Protein AF-A0A1I7V233-F1 (afdb_monomer)

Structure (mmCIF, N/CA/C/O backbone):
data_AF-A0A1I7V233-F1
#
_entry.id   AF-A0A1I7V233-F1
#
loop_
_atom_site.group_PDB
_atom_site.id
_atom_site.type_symbol
_atom_site.label_atom_id
_atom_site.label_alt_id
_atom_site.label_comp_id
_atom_site.label_asym_id
_atom_site.label_entity_id
_atom_site.label_seq_id
_atom_site.pdbx_PDB_ins_code
_atom_site.Cartn_x
_atom_site.Cartn_y
_atom_site.Cartn_z
_atom_site.occupancy
_atom_site.B_iso_or_equiv
_atom_site.auth_seq_id
_atom_site.auth_comp_id
_atom_site.auth_asym_id
_atom_site.auth_atom_id
_atom_site.pdbx_PDB_model_num
ATOM 1 N N . MET A 1 1 ? -6.205 -4.611 5.495 1.00 85.88 1 MET A N 1
ATOM 2 C CA . MET A 1 1 ? -4.736 -4.399 5.473 1.00 85.88 1 MET A CA 1
ATOM 3 C C . MET A 1 1 ? -4.086 -4.693 4.131 1.00 85.88 1 MET A C 1
ATOM 5 O O . MET A 1 1 ? -3.274 -3.880 3.717 1.00 85.88 1 MET A O 1
ATOM 9 N N . LEU A 1 2 ? -4.432 -5.780 3.427 1.00 89.56 2 LEU A N 1
ATOM 10 C CA . LEU A 1 2 ? -3.904 -6.020 2.072 1.00 89.56 2 LEU A CA 1
ATOM 11 C C . 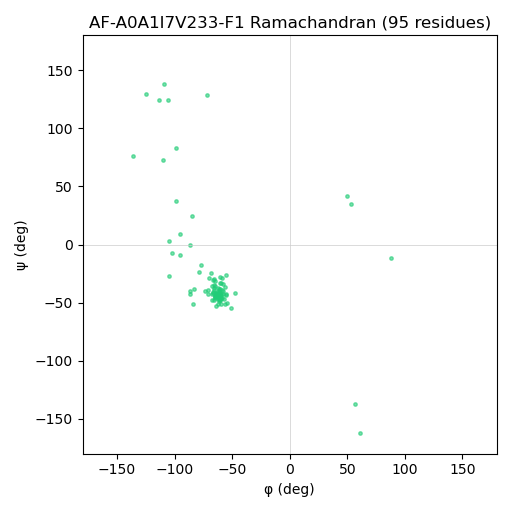LEU A 1 2 ? -4.306 -4.918 1.079 1.00 89.56 2 LEU A C 1
ATOM 13 O O . LEU A 1 2 ? -3.456 -4.415 0.360 1.00 89.56 2 LEU A O 1
ATOM 17 N N . ALA A 1 3 ? -5.559 -4.455 1.123 1.00 93.25 3 ALA A N 1
ATOM 18 C CA . ALA A 1 3 ? -6.006 -3.318 0.312 1.00 93.25 3 ALA A CA 1
ATOM 19 C C . ALA A 1 3 ? -5.141 -2.059 0.532 1.00 93.25 3 ALA A C 1
ATOM 21 O O . ALA A 1 3 ? -4.699 -1.436 -0.425 1.00 93.25 3 ALA A O 1
ATOM 22 N N . GLN A 1 4 ? -4.808 -1.748 1.791 1.00 94.25 4 GLN A N 1
ATOM 23 C CA . GLN A 1 4 ? -3.940 -0.622 2.148 1.00 94.25 4 GLN A CA 1
ATOM 24 C C . GLN A 1 4 ? -2.532 -0.764 1.541 1.00 94.25 4 GLN A C 1
ATOM 26 O O . GLN A 1 4 ? -2.003 0.213 1.022 1.00 94.25 4 GLN A O 1
ATOM 31 N N . LEU A 1 5 ? -1.959 -1.976 1.528 1.00 93.69 5 LEU A N 1
ATOM 32 C CA . LEU A 1 5 ? -0.695 -2.269 0.842 1.00 93.69 5 LEU A CA 1
ATOM 33 C C . LEU A 1 5 ? -0.798 -2.015 -0.671 1.00 93.69 5 LEU A C 1
ATOM 35 O O . LEU A 1 5 ? 0.069 -1.351 -1.237 1.00 93.69 5 LEU A O 1
ATOM 39 N N . CYS A 1 6 ? -1.860 -2.506 -1.317 1.00 93.06 6 CYS A N 1
ATOM 40 C CA . CYS A 1 6 ? -2.087 -2.332 -2.753 1.00 93.06 6 CYS A CA 1
ATOM 41 C C . CYS A 1 6 ? -2.248 -0.854 -3.138 1.00 93.06 6 CYS A C 1
ATOM 43 O O . CYS A 1 6 ? -1.597 -0.393 -4.073 1.00 93.06 6 CYS A O 1
ATOM 45 N N . PHE A 1 7 ? -3.064 -0.098 -2.398 1.00 95.25 7 PHE A N 1
ATOM 46 C CA . PHE A 1 7 ? -3.274 1.330 -2.649 1.00 95.25 7 PHE A CA 1
ATOM 47 C C . PHE A 1 7 ? -1.996 2.131 -2.432 1.00 95.25 7 PHE A C 1
ATOM 49 O O . PHE A 1 7 ? -1.643 2.973 -3.253 1.00 95.25 7 PHE A O 1
ATOM 56 N N . GLN A 1 8 ? -1.248 1.821 -1.373 1.00 93.94 8 GLN A N 1
ATOM 57 C CA . GLN A 1 8 ? 0.011 2.496 -1.088 1.00 93.94 8 GLN A CA 1
ATOM 58 C C . GLN A 1 8 ? 1.081 2.167 -2.138 1.00 93.94 8 GLN A C 1
ATOM 60 O O . GLN A 1 8 ? 1.861 3.037 -2.520 1.00 93.94 8 GLN A O 1
ATOM 65 N N . TYR A 1 9 ? 1.108 0.937 -2.650 1.00 92.12 9 TYR A N 1
ATOM 66 C CA . TYR A 1 9 ? 1.949 0.570 -3.785 1.00 92.12 9 TYR A CA 1
ATOM 67 C C . TYR A 1 9 ? 1.570 1.357 -5.051 1.00 92.12 9 TYR A C 1
ATOM 69 O O . TYR A 1 9 ? 2.435 2.004 -5.644 1.00 92.12 9 TYR A O 1
ATOM 77 N N . ALA A 1 10 ? 0.286 1.371 -5.423 1.00 92.38 10 ALA A N 1
ATOM 78 C CA . ALA A 1 10 ? -0.211 2.077 -6.604 1.00 92.38 10 ALA A CA 1
ATOM 79 C C . ALA A 1 10 ? 0.049 3.593 -6.532 1.00 92.38 10 A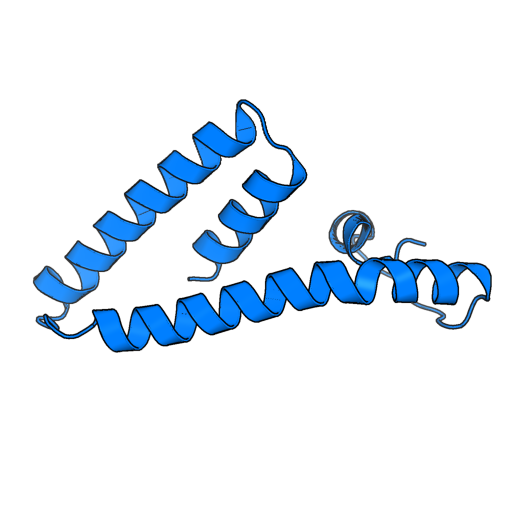LA A C 1
ATOM 81 O O . ALA A 1 10 ? 0.563 4.172 -7.490 1.00 92.38 10 ALA A O 1
ATOM 82 N N . ALA A 1 11 ? -0.218 4.221 -5.383 1.00 94.19 11 ALA A N 1
ATOM 83 C CA . ALA A 1 11 ? 0.050 5.639 -5.145 1.00 94.19 11 ALA A CA 1
ATOM 84 C C . ALA A 1 11 ? 1.524 5.983 -5.397 1.00 94.19 11 ALA A C 1
ATOM 86 O O . ALA A 1 11 ? 1.843 6.862 -6.198 1.00 94.19 11 ALA A O 1
ATOM 87 N N . ASN A 1 12 ? 2.429 5.210 -4.788 1.00 90.94 12 ASN A N 1
ATOM 88 C CA . ASN A 1 12 ? 3.871 5.387 -4.942 1.00 90.94 12 ASN A CA 1
ATOM 89 C C . ASN A 1 12 ? 4.366 5.131 -6.372 1.00 90.94 12 ASN A C 1
ATOM 91 O O . ASN A 1 12 ? 5.380 5.695 -6.779 1.00 90.94 12 ASN A O 1
ATOM 95 N N . ARG A 1 13 ? 3.709 4.233 -7.114 1.00 88.44 13 ARG A N 1
ATOM 96 C CA . ARG A 1 13 ? 4.146 3.810 -8.448 1.00 88.44 13 ARG A CA 1
ATOM 97 C C . ARG A 1 13 ? 3.709 4.763 -9.556 1.00 88.44 13 ARG A C 1
ATOM 99 O O . ARG A 1 13 ? 4.455 4.942 -10.522 1.00 88.44 13 ARG A O 1
ATOM 106 N N . PHE A 1 14 ? 2.499 5.302 -9.458 1.00 90.75 14 PHE A N 1
ATOM 107 C CA . PHE A 1 14 ? 1.892 6.090 -10.530 1.00 90.75 14 PHE A CA 1
ATOM 108 C C . PHE A 1 14 ? 1.883 7.594 -10.244 1.00 90.75 14 PHE A C 1
ATOM 110 O O . PHE A 1 14 ? 1.935 8.378 -11.188 1.00 90.75 14 PHE A O 1
ATOM 117 N N . GLY A 1 15 ? 1.879 8.011 -8.972 1.00 92.31 15 GLY A N 1
ATOM 118 C CA . GLY A 1 15 ? 1.840 9.427 -8.606 1.00 92.31 15 GLY A CA 1
ATOM 119 C C . GLY A 1 15 ? 0.585 10.154 -9.116 1.00 92.31 15 GLY A C 1
ATOM 120 O O . GLY A 1 15 ? -0.422 9.533 -9.463 1.00 92.31 15 GLY A O 1
ATOM 121 N N . GLY A 1 16 ? 0.635 11.489 -9.145 1.00 95.69 16 GLY A N 1
ATOM 122 C CA . GLY A 1 16 ? -0.392 12.330 -9.774 1.00 95.69 16 GLY A CA 1
ATOM 123 C C . GLY A 1 16 ? -1.812 12.117 -9.231 1.00 95.69 16 GLY A C 1
ATOM 124 O O . GLY A 1 16 ? -2.023 12.011 -8.023 1.00 95.69 16 GLY A O 1
ATOM 125 N N . GLU A 1 17 ? -2.797 12.067 -10.132 1.00 96.81 17 GLU A N 1
ATOM 126 C CA . GLU A 1 17 ? -4.212 11.853 -9.782 1.00 96.81 17 GLU A CA 1
ATOM 127 C C . GLU A 1 17 ? -4.488 10.462 -9.199 1.00 96.81 17 GLU A C 1
ATOM 129 O O . GLU A 1 17 ? -5.358 10.309 -8.338 1.00 96.81 17 GLU A O 1
ATOM 134 N N . ILE A 1 18 ? -3.708 9.456 -9.609 1.00 95.56 18 ILE A N 1
ATOM 135 C CA . ILE A 1 18 ? -3.819 8.104 -9.057 1.00 95.56 18 ILE A CA 1
ATOM 136 C C . ILE A 1 18 ? -3.425 8.122 -7.579 1.00 95.56 18 ILE A C 1
ATOM 138 O O . ILE A 1 18 ? -4.160 7.568 -6.769 1.00 95.56 18 ILE A O 1
ATOM 142 N N . SER A 1 19 ? -2.340 8.810 -7.199 1.00 96.69 19 SER A N 1
ATOM 143 C CA . SER A 1 19 ? -1.959 8.950 -5.780 1.00 96.69 19 SER A CA 1
ATOM 144 C C . SER A 1 19 ? -3.081 9.564 -4.952 1.00 96.69 19 SER A C 1
ATOM 146 O O . SER A 1 19 ? -3.459 8.992 -3.937 1.00 96.69 19 SER A O 1
ATOM 148 N N . LYS A 1 20 ? -3.687 10.657 -5.434 1.00 97.44 20 LYS A N 1
ATOM 149 C CA . LYS A 1 20 ? -4.807 11.320 -4.744 1.00 97.44 20 LYS A CA 1
ATOM 150 C C . LYS A 1 20 ? -6.002 10.386 -4.550 1.00 97.44 20 LYS A C 1
ATOM 152 O O . LYS A 1 20 ? -6.586 10.333 -3.474 1.00 97.44 20 LYS A O 1
ATOM 157 N N . THR A 1 21 ? -6.347 9.623 -5.585 1.00 97.94 21 THR A N 1
ATOM 158 C CA . THR A 1 21 ? -7.455 8.659 -5.524 1.00 97.94 21 THR A CA 1
ATOM 159 C C . THR A 1 21 ? -7.156 7.538 -4.525 1.00 97.94 21 THR A C 1
ATOM 161 O O . THR A 1 21 ? -8.002 7.180 -3.710 1.00 97.94 21 THR A O 1
ATOM 164 N N . MET A 1 22 ? -5.930 7.008 -4.548 1.00 97.88 22 MET A N 1
ATOM 165 C CA . MET A 1 22 ? -5.488 5.964 -3.622 1.00 97.88 22 MET A CA 1
ATOM 166 C C . MET A 1 22 ? -5.425 6.458 -2.171 1.00 97.88 22 MET A C 1
ATOM 168 O O . MET A 1 22 ? -5.784 5.710 -1.267 1.00 97.88 22 MET A O 1
ATOM 172 N N . GLU A 1 23 ? -5.005 7.703 -1.937 1.00 96.19 23 GLU A N 1
ATOM 173 C CA . GLU A 1 23 ? -5.029 8.348 -0.618 1.00 96.19 23 GLU A CA 1
ATOM 174 C C . GLU A 1 23 ? -6.459 8.447 -0.073 1.00 96.19 23 GLU A C 1
ATOM 176 O O . GLU A 1 23 ? -6.692 8.058 1.071 1.00 96.19 23 GLU A O 1
ATOM 181 N N . GLY A 1 24 ? -7.428 8.834 -0.912 1.00 97.81 24 GLY A N 1
ATOM 182 C CA . GLY A 1 24 ? -8.848 8.817 -0.545 1.00 97.81 24 GLY A CA 1
ATOM 183 C C . GLY A 1 24 ? -9.351 7.417 -0.172 1.00 97.81 24 GLY A C 1
ATOM 184 O O . GLY A 1 24 ? -10.033 7.246 0.837 1.00 97.81 24 GLY A O 1
ATOM 185 N N . PHE A 1 25 ? -8.961 6.378 -0.918 1.00 97.81 25 PHE A N 1
ATOM 186 C CA . PHE A 1 25 ? -9.304 4.998 -0.548 1.00 97.81 25 PHE A CA 1
ATOM 187 C C . PHE A 1 25 ? -8.636 4.533 0.750 1.00 97.81 25 PHE A C 1
ATOM 189 O O . PHE A 1 25 ? -9.240 3.774 1.508 1.00 97.81 25 PHE A O 1
ATOM 196 N N . ILE A 1 26 ? -7.406 4.970 1.032 1.00 95.94 26 ILE A N 1
ATOM 197 C CA . ILE A 1 26 ? -6.725 4.680 2.302 1.00 95.94 26 ILE A CA 1
ATOM 198 C C . ILE A 1 26 ? -7.453 5.351 3.473 1.00 95.94 26 ILE A C 1
ATOM 200 O O . ILE A 1 26 ? -7.567 4.736 4.536 1.00 95.94 26 ILE A O 1
ATOM 204 N N . GLU A 1 27 ? -7.951 6.574 3.293 1.00 96.75 27 GLU A N 1
ATOM 205 C CA . GLU A 1 27 ? -8.734 7.290 4.302 1.00 96.75 27 GLU A CA 1
ATOM 206 C C . GLU A 1 27 ? -10.049 6.566 4.610 1.00 96.75 27 GLU A C 1
ATOM 208 O O . GLU A 1 27 ? -10.288 6.213 5.766 1.00 96.75 27 GLU A O 1
ATOM 213 N N . ILE A 1 28 ? -10.843 6.249 3.580 1.00 97.44 28 ILE A N 1
ATOM 214 C CA . ILE A 1 28 ? -12.099 5.491 3.725 1.00 97.44 28 ILE A CA 1
ATOM 215 C C . ILE A 1 28 ? -11.837 4.171 4.454 1.00 97.44 28 ILE A C 1
ATOM 217 O O . ILE A 1 28 ? -12.451 3.891 5.478 1.00 97.44 28 ILE A O 1
ATOM 221 N N . LEU A 1 29 ? -10.841 3.405 4.001 1.00 95.69 29 LEU A N 1
ATOM 222 C CA . LEU A 1 29 ? -10.484 2.132 4.621 1.00 95.69 29 LEU A CA 1
ATOM 223 C C . LEU A 1 29 ? -10.056 2.287 6.091 1.00 95.69 29 LEU A C 1
ATOM 225 O O . LEU A 1 29 ? -10.273 1.380 6.895 1.00 95.69 29 LEU A O 1
ATOM 229 N N . SER A 1 30 ? -9.414 3.402 6.447 1.00 93.56 30 SER A N 1
ATOM 230 C CA . SER A 1 30 ? -8.991 3.681 7.824 1.00 93.56 30 SER A CA 1
ATOM 231 C C . SER A 1 30 ? -10.182 3.993 8.730 1.00 93.56 30 SER A C 1
ATOM 233 O O . SER A 1 30 ? -10.202 3.518 9.869 1.00 93.56 30 SER A O 1
ATOM 235 N N . ASN A 1 31 ? -11.173 4.724 8.215 1.00 95.44 31 ASN A N 1
ATOM 236 C CA . ASN A 1 31 ? -12.427 5.010 8.911 1.00 95.44 31 ASN A CA 1
ATOM 237 C C . ASN A 1 31 ? -13.261 3.735 9.089 1.00 95.44 31 ASN A C 1
ATOM 239 O O . ASN A 1 31 ? -13.614 3.402 10.217 1.00 95.44 31 ASN A O 1
ATOM 243 N N . ASP A 1 32 ? -13.436 2.941 8.030 1.00 95.56 32 ASP A N 1
ATOM 244 C CA . ASP A 1 32 ? -14.151 1.659 8.095 1.00 95.56 32 ASP A CA 1
ATOM 245 C C . ASP A 1 32 ? -13.506 0.700 9.109 1.00 95.56 32 ASP A C 1
ATOM 247 O O . ASP A 1 32 ? -14.181 0.012 9.876 1.00 95.56 32 ASP A O 1
ATOM 251 N N . LEU A 1 33 ? -12.168 0.662 9.154 1.00 93.81 33 LEU A N 1
ATOM 252 C CA . LEU A 1 33 ? -11.433 -0.118 10.150 1.00 93.81 33 LEU A CA 1
ATOM 253 C C . LEU A 1 33 ? -11.680 0.388 11.570 1.00 93.81 33 LEU A C 1
ATOM 255 O O . LEU A 1 33 ? -11.811 -0.431 12.482 1.00 93.81 33 LEU A O 1
ATOM 259 N N . HIS A 1 34 ? -11.689 1.706 11.771 1.00 94.56 34 HIS A N 1
ATOM 260 C CA . HIS A 1 34 ? -11.992 2.289 13.071 1.00 94.56 34 HIS A CA 1
ATOM 261 C C . HIS A 1 34 ? -13.388 1.878 13.535 1.00 94.56 34 HIS A C 1
ATOM 263 O O . HIS A 1 34 ? -13.516 1.322 14.626 1.00 94.56 34 HIS A O 1
ATOM 269 N N . ASP A 1 35 ? -14.394 2.060 12.683 1.00 96.00 35 ASP A N 1
ATOM 270 C CA . ASP A 1 35 ? -15.782 1.745 13.001 1.00 96.00 35 ASP A CA 1
ATOM 271 C C . ASP A 1 35 ? -15.976 0.255 13.285 1.00 96.00 35 ASP A C 1
ATOM 273 O O . ASP A 1 35 ? -16.551 -0.112 14.310 1.00 96.00 35 ASP A O 1
ATOM 277 N N . TYR A 1 36 ? -15.398 -0.620 12.465 1.00 95.31 36 TYR A N 1
ATOM 278 C CA . TYR A 1 36 ? -15.443 -2.061 12.699 1.00 95.31 36 TYR A CA 1
ATOM 279 C C . TYR A 1 36 ? -14.806 -2.457 14.041 1.00 95.31 36 TYR A C 1
ATOM 281 O O . TYR A 1 36 ? -15.363 -3.244 14.812 1.00 95.31 36 TYR A O 1
ATOM 289 N N . TYR A 1 37 ? -13.622 -1.929 14.366 1.00 95.38 37 TYR A N 1
ATOM 290 C CA . TYR A 1 37 ? -12.956 -2.303 15.613 1.00 95.38 37 TYR A CA 1
ATOM 291 C C . TYR A 1 37 ? -13.619 -1.69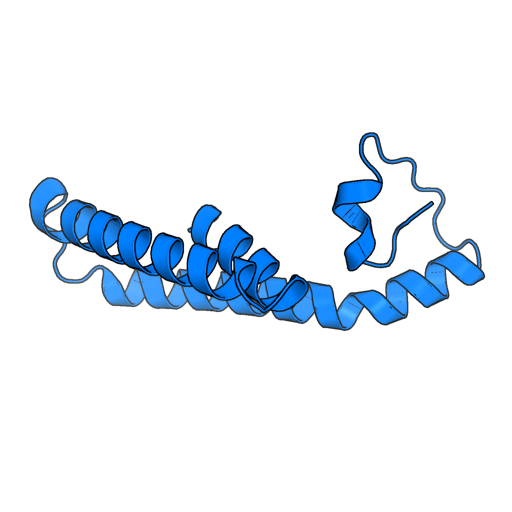1 16.847 1.00 95.38 37 TYR A C 1
ATOM 293 O O . TYR A 1 37 ? -13.714 -2.367 17.872 1.00 95.38 37 TYR A O 1
ATOM 301 N N . VAL A 1 38 ? -14.060 -0.437 16.784 1.00 95.94 38 VAL A N 1
ATOM 302 C CA . VAL A 1 38 ? -14.615 0.271 17.942 1.00 95.94 38 VAL A CA 1
ATOM 303 C C . VAL A 1 38 ? -16.089 -0.052 18.133 1.00 95.94 38 VAL A C 1
ATOM 305 O O . VAL A 1 38 ? -16.458 -0.468 19.228 1.00 95.94 38 VAL A O 1
ATOM 308 N N . ASN A 1 39 ? -16.903 0.075 17.086 1.00 96.25 39 ASN A N 1
ATOM 309 C CA . ASN A 1 39 ? -18.359 -0.009 17.191 1.00 96.25 39 ASN A CA 1
ATOM 310 C C . ASN A 1 39 ? -18.858 -1.456 17.101 1.00 96.25 39 ASN A C 1
ATOM 312 O O . ASN A 1 39 ? -19.702 -1.862 17.895 1.00 96.25 39 ASN A O 1
ATOM 316 N N . GLU A 1 40 ? -18.321 -2.268 16.185 1.00 96.00 40 GLU A N 1
ATOM 317 C CA . GLU A 1 40 ? -18.793 -3.655 16.024 1.00 96.00 40 GLU A CA 1
ATOM 318 C C . GLU A 1 40 ? -18.087 -4.636 16.967 1.00 96.00 40 GLU A C 1
ATOM 320 O O . GLU A 1 40 ? -18.700 -5.557 17.510 1.00 96.00 40 GLU A O 1
ATOM 325 N N . ARG A 1 41 ? -16.773 -4.471 17.158 1.00 94.88 41 ARG A N 1
ATOM 326 C CA . ARG A 1 41 ? -15.955 -5.387 17.971 1.00 94.88 41 ARG A CA 1
ATOM 327 C C . ARG A 1 41 ? -15.773 -4.932 19.420 1.00 94.88 41 ARG A C 1
ATOM 329 O O . ARG A 1 41 ? -15.247 -5.717 20.206 1.00 94.88 41 ARG A O 1
ATOM 336 N N . ASN A 1 42 ? -16.183 -3.713 19.791 1.00 94.50 42 ASN A N 1
ATOM 337 C CA . ASN A 1 42 ? -15.948 -3.120 21.119 1.00 94.50 42 ASN A CA 1
ATOM 338 C C . ASN A 1 42 ? -14.464 -3.146 21.545 1.00 94.50 42 ASN A C 1
ATOM 340 O O . ASN A 1 42 ? -14.115 -3.310 22.715 1.00 94.50 42 ASN A O 1
ATOM 344 N N . MET A 1 43 ? -13.554 -2.990 20.582 1.00 93.69 43 MET A N 1
ATOM 345 C CA . MET A 1 43 ? -12.106 -3.060 20.762 1.00 93.69 43 MET A CA 1
ATOM 346 C C . MET A 1 43 ? -11.452 -1.685 20.601 1.00 93.69 43 MET A C 1
ATOM 348 O O . MET A 1 43 ? -10.705 -1.437 19.657 1.00 93.69 43 MET A O 1
ATOM 352 N N . SER A 1 44 ? -11.635 -0.807 21.589 1.00 88.12 44 SER A N 1
ATOM 353 C CA . SER A 1 44 ? -11.041 0.545 21.590 1.00 88.12 44 SER A CA 1
ATOM 354 C C . SER A 1 44 ? -9.504 0.557 21.433 1.00 88.12 44 SER A C 1
ATOM 356 O O . SER A 1 44 ? -8.932 1.516 20.919 1.00 88.12 44 SER A O 1
ATOM 358 N N . ARG A 1 45 ? -8.810 -0.518 21.837 1.00 92.12 45 ARG A N 1
ATOM 359 C CA . ARG A 1 45 ? -7.337 -0.623 21.833 1.00 92.12 45 ARG A CA 1
ATOM 360 C C . ARG A 1 45 ? -6.773 -1.381 20.619 1.00 92.12 45 ARG A C 1
ATOM 362 O O . ARG A 1 45 ? -5.812 -2.139 20.748 1.00 92.12 45 ARG A O 1
ATOM 369 N N . TYR A 1 46 ? -7.360 -1.208 19.435 1.00 93.44 46 TYR A N 1
ATOM 370 C CA . TYR A 1 46 ? -6.930 -1.898 18.206 1.00 93.44 46 TYR A CA 1
ATOM 371 C C . TYR A 1 46 ? -5.681 -1.286 17.543 1.00 93.44 46 TYR A C 1
ATOM 373 O O . TYR A 1 46 ? -4.950 -1.983 16.831 1.00 93.44 46 TYR A O 1
ATOM 381 N N . SER A 1 47 ? -5.399 -0.005 17.802 1.00 91.31 47 SER A N 1
ATOM 382 C CA . SER A 1 47 ? -4.357 0.779 17.119 1.00 91.31 47 SER A CA 1
ATOM 383 C C . SER A 1 47 ? -2.958 0.158 17.204 1.00 91.31 47 SER A C 1
ATOM 385 O O . SER A 1 47 ? -2.224 0.154 16.219 1.00 91.31 47 SER A O 1
ATOM 387 N N . GLY A 1 48 ? -2.600 -0.458 18.335 1.00 93.75 48 GLY A N 1
ATOM 388 C CA . GLY A 1 48 ? -1.310 -1.139 18.491 1.00 93.75 48 GLY A CA 1
ATOM 389 C C . GLY A 1 48 ? -1.147 -2.359 17.574 1.00 93.75 48 GLY A C 1
ATOM 390 O O . GLY A 1 48 ? -0.060 -2.604 17.051 1.00 93.75 48 GLY A O 1
ATOM 391 N N . ARG A 1 49 ? -2.226 -3.117 17.330 1.00 91.75 49 ARG A N 1
ATOM 392 C CA . ARG A 1 49 ? -2.219 -4.238 16.369 1.00 91.75 49 ARG A CA 1
ATOM 393 C C . ARG A 1 49 ? -2.133 -3.713 14.941 1.00 91.75 49 ARG A C 1
ATOM 395 O O . ARG A 1 49 ? -1.362 -4.244 14.145 1.00 91.75 49 ARG A O 1
ATOM 402 N N . LEU A 1 50 ? -2.883 -2.652 14.649 1.00 92.19 50 LEU A N 1
ATOM 403 C CA . LEU A 1 50 ? -2.867 -1.994 13.348 1.00 92.19 50 LEU A CA 1
ATOM 404 C C . LEU A 1 50 ? -1.471 -1.453 13.006 1.00 92.19 50 LEU A C 1
ATOM 406 O O . LEU A 1 50 ? -0.972 -1.719 11.919 1.00 92.19 50 LEU A O 1
ATOM 410 N N . GLY A 1 51 ? -0.798 -0.793 13.951 1.00 93.62 51 GLY A N 1
ATOM 411 C CA . GLY A 1 51 ? 0.564 -0.287 13.764 1.00 93.62 51 GLY A CA 1
ATOM 412 C C . GLY A 1 51 ? 1.575 -1.387 13.425 1.00 93.62 51 GLY A C 1
ATOM 413 O O . GLY A 1 51 ? 2.413 -1.205 12.545 1.00 93.62 51 GLY A O 1
ATOM 414 N N . LYS A 1 52 ? 1.462 -2.568 14.052 1.00 94.88 52 LYS A N 1
ATOM 415 C CA . LYS A 1 52 ? 2.303 -3.730 13.708 1.00 94.88 52 LYS A CA 1
ATOM 416 C C . LYS A 1 52 ? 2.048 -4.223 12.280 1.00 94.88 52 LYS A C 1
ATOM 418 O O . LYS A 1 52 ? 3.002 -4.503 11.564 1.00 94.88 52 LYS A O 1
ATOM 423 N N . LEU A 1 53 ? 0.786 -4.291 11.852 1.00 92.94 53 LEU A N 1
ATOM 424 C CA . LEU A 1 53 ? 0.428 -4.692 10.485 1.00 92.94 53 LEU A CA 1
ATOM 425 C C . LEU A 1 53 ? 0.904 -3.670 9.443 1.00 92.94 53 LEU A C 1
ATOM 427 O O . LEU A 1 53 ? 1.435 -4.054 8.406 1.00 92.94 53 LEU A O 1
ATOM 431 N N . LEU A 1 54 ? 0.772 -2.374 9.735 1.00 92.44 54 LEU A N 1
ATOM 432 C CA . LEU A 1 54 ? 1.288 -1.300 8.882 1.00 92.44 54 LEU A CA 1
ATOM 433 C C . LEU A 1 54 ? 2.811 -1.369 8.734 1.00 92.44 54 LEU A C 1
ATOM 435 O O . LEU A 1 54 ? 3.333 -1.147 7.643 1.00 92.44 54 LEU A O 1
ATOM 439 N N . LYS A 1 55 ? 3.526 -1.723 9.808 1.00 95.38 55 LYS A N 1
ATOM 440 C CA . LYS A 1 55 ? 4.974 -1.937 9.755 1.00 95.38 55 LYS A CA 1
ATOM 441 C C . LYS A 1 55 ? 5.343 -3.072 8.794 1.00 95.38 55 LYS A C 1
ATOM 443 O O . LYS A 1 55 ? 6.219 -2.876 7.960 1.00 95.38 55 LYS A O 1
ATOM 448 N N . ILE A 1 56 ? 4.633 -4.202 8.854 1.00 95.25 56 ILE A N 1
ATOM 449 C CA . ILE A 1 56 ? 4.829 -5.324 7.918 1.00 95.25 56 ILE A CA 1
ATOM 450 C C . ILE A 1 56 ? 4.590 -4.865 6.473 1.00 95.25 56 ILE A C 1
ATOM 452 O O . ILE A 1 56 ? 5.412 -5.126 5.600 1.00 95.25 56 ILE A O 1
ATOM 456 N N . ASN A 1 57 ? 3.504 -4.128 6.216 1.00 94.00 57 ASN A N 1
ATOM 457 C CA . ASN A 1 57 ? 3.221 -3.597 4.879 1.00 94.00 57 ASN A CA 1
ATOM 458 C C . ASN A 1 57 ? 4.357 -2.700 4.364 1.00 94.00 57 ASN A C 1
ATOM 460 O O . ASN A 1 57 ? 4.769 -2.825 3.211 1.00 94.00 57 ASN A O 1
ATOM 464 N N . LYS A 1 58 ? 4.900 -1.829 5.222 1.00 92.12 58 LYS A N 1
ATOM 465 C CA . LYS A 1 58 ? 6.048 -0.984 4.880 1.00 92.12 58 LYS A CA 1
ATOM 466 C C . LYS A 1 58 ? 7.281 -1.819 4.518 1.00 92.12 58 LYS A C 1
ATOM 468 O O . LYS A 1 58 ? 7.888 -1.564 3.483 1.00 92.12 58 LYS A O 1
ATOM 473 N N . GLU A 1 59 ? 7.615 -2.825 5.325 1.00 94.88 59 GLU A N 1
ATOM 474 C CA . GLU A 1 59 ? 8.753 -3.721 5.075 1.00 94.88 59 GLU A CA 1
ATOM 475 C C . GLU A 1 59 ? 8.600 -4.484 3.747 1.00 94.88 59 GLU A C 1
ATOM 477 O O . GLU A 1 59 ? 9.566 -4.627 2.999 1.00 94.88 59 GLU A O 1
ATOM 482 N N . ILE A 1 60 ? 7.385 -4.920 3.394 1.00 92.00 60 ILE A N 1
ATOM 483 C CA . ILE A 1 60 ? 7.107 -5.549 2.091 1.00 92.00 60 ILE A CA 1
ATOM 484 C C . ILE A 1 60 ? 7.401 -4.574 0.940 1.00 92.00 60 ILE A C 1
ATOM 486 O O . ILE A 1 60 ? 8.104 -4.939 -0.003 1.00 92.00 60 ILE A O 1
ATOM 490 N N . LEU A 1 61 ? 6.910 -3.332 1.013 1.00 90.19 61 LEU A N 1
ATOM 491 C CA . LEU A 1 61 ? 7.142 -2.324 -0.032 1.00 90.19 61 LEU A CA 1
ATOM 492 C C . LEU A 1 61 ? 8.626 -1.966 -0.180 1.00 90.19 61 LEU A C 1
ATOM 494 O O . LEU A 1 61 ? 9.114 -1.803 -1.300 1.00 90.19 61 LEU A O 1
ATOM 498 N N . GLU A 1 62 ? 9.348 -1.843 0.934 1.00 91.50 62 GLU A N 1
ATOM 499 C CA . GLU A 1 62 ? 10.791 -1.587 0.933 1.00 91.50 62 GLU A CA 1
ATOM 500 C C . GLU A 1 62 ? 11.566 -2.752 0.313 1.00 91.50 62 GLU A C 1
ATOM 502 O O . GLU A 1 62 ? 12.431 -2.524 -0.533 1.00 91.50 62 GLU A O 1
ATOM 507 N N . ASN A 1 63 ? 11.203 -3.994 0.643 1.00 90.44 63 ASN A N 1
ATOM 508 C CA . ASN A 1 63 ? 11.797 -5.178 0.032 1.00 90.44 63 ASN A CA 1
ATOM 509 C C . ASN A 1 63 ? 11.575 -5.206 -1.484 1.00 90.44 63 ASN A C 1
ATOM 511 O O . ASN A 1 63 ? 12.535 -5.388 -2.227 1.00 90.44 63 ASN A O 1
ATOM 515 N N . VAL A 1 64 ? 10.351 -4.963 -1.966 1.00 86.44 64 VAL A N 1
ATOM 516 C CA . VAL A 1 64 ? 10.067 -4.903 -3.414 1.00 86.44 64 VAL A CA 1
ATOM 517 C C . VAL A 1 64 ? 10.968 -3.878 -4.112 1.00 86.44 64 VAL A C 1
ATOM 519 O O . VAL A 1 64 ? 11.530 -4.168 -5.167 1.00 86.44 64 VAL A O 1
ATOM 522 N N . ARG A 1 65 ? 11.167 -2.700 -3.506 1.00 85.06 65 ARG A N 1
ATOM 523 C CA . ARG A 1 65 ? 12.080 -1.674 -4.036 1.00 85.06 65 ARG A CA 1
ATOM 524 C C . ARG A 1 65 ? 13.537 -2.137 -4.029 1.00 85.06 65 ARG A C 1
ATOM 526 O O . ARG A 1 65 ? 14.230 -1.941 -5.021 1.00 85.06 65 ARG A O 1
ATOM 533 N N . MET A 1 66 ? 13.996 -2.746 -2.935 1.00 88.31 66 MET A N 1
ATOM 534 C CA . MET A 1 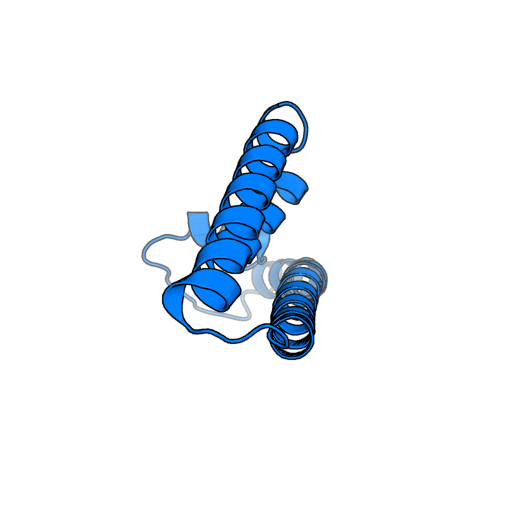66 ? 15.384 -3.192 -2.781 1.00 88.31 66 MET A CA 1
ATOM 535 C C . MET A 1 66 ? 15.735 -4.339 -3.736 1.00 88.31 66 MET A C 1
ATOM 537 O O . MET A 1 66 ? 16.816 -4.349 -4.322 1.00 88.31 66 MET A O 1
ATOM 541 N N . TYR A 1 67 ? 14.835 -5.310 -3.899 1.00 86.12 67 TYR A N 1
ATOM 542 C CA . TYR A 1 67 ? 15.078 -6.482 -4.738 1.00 86.12 67 TYR A CA 1
ATOM 543 C C . TYR A 1 67 ? 14.949 -6.195 -6.229 1.00 86.12 67 TYR A C 1
ATOM 545 O O . TYR A 1 67 ? 15.496 -6.964 -7.013 1.00 86.12 67 TYR A O 1
ATOM 553 N N . ARG A 1 68 ? 14.313 -5.085 -6.625 1.00 85.12 68 ARG A N 1
ATOM 554 C CA . ARG A 1 68 ? 14.139 -4.716 -8.034 1.00 85.12 68 ARG A CA 1
ATOM 555 C C . ARG A 1 68 ? 15.455 -4.752 -8.807 1.00 85.12 68 ARG A C 1
ATOM 557 O O . ARG A 1 68 ? 15.555 -5.495 -9.772 1.00 85.12 68 ARG A O 1
ATOM 564 N N . SER A 1 69 ? 16.482 -4.034 -8.348 1.00 84.25 69 SER A N 1
ATOM 565 C CA . SER A 1 69 ? 17.779 -3.984 -9.044 1.00 84.25 69 SER A CA 1
ATOM 566 C C . SER A 1 69 ? 18.461 -5.353 -9.123 1.00 84.25 69 SER A C 1
ATOM 568 O O . SER A 1 69 ? 19.051 -5.698 -10.142 1.00 84.25 69 SER A O 1
ATOM 570 N N . ARG A 1 70 ? 18.346 -6.172 -8.070 1.00 86.06 70 ARG A N 1
ATOM 571 C CA . ARG A 1 70 ? 18.879 -7.542 -8.057 1.00 86.06 70 ARG A CA 1
ATOM 572 C C . ARG A 1 70 ? 18.146 -8.443 -9.049 1.00 86.06 70 ARG A C 1
ATOM 574 O O . ARG A 1 70 ? 18.802 -9.210 -9.745 1.00 86.06 70 ARG A O 1
ATOM 581 N N . GLY A 1 71 ? 16.820 -8.330 -9.126 1.00 85.50 71 GLY A N 1
ATOM 582 C CA . GLY A 1 71 ? 16.002 -9.043 -10.105 1.00 85.50 71 GLY A CA 1
ATOM 583 C C .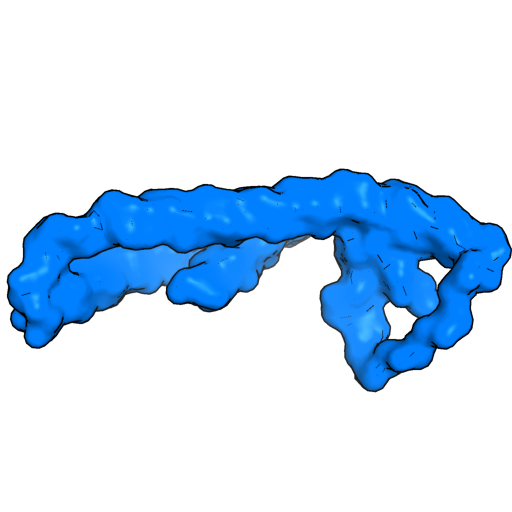 GLY A 1 71 ? 16.374 -8.659 -11.536 1.00 85.50 71 GLY A C 1
ATOM 584 O O . GLY A 1 71 ? 16.548 -9.536 -12.376 1.00 85.50 71 GLY A O 1
ATOM 585 N N . GLU A 1 72 ? 16.606 -7.368 -11.798 1.00 83.50 72 GLU A N 1
ATOM 586 C CA . GLU A 1 72 ? 17.044 -6.900 -13.118 1.00 83.50 72 GLU A CA 1
ATOM 587 C C . GLU A 1 72 ? 18.400 -7.484 -13.534 1.00 83.50 72 GLU A C 1
ATOM 589 O O . GLU A 1 72 ? 18.549 -7.921 -14.674 1.00 83.50 72 GLU A O 1
ATOM 594 N N . VAL A 1 73 ? 19.372 -7.542 -12.618 1.00 87.62 73 VAL A N 1
ATOM 595 C CA . VAL A 1 73 ? 20.680 -8.165 -12.878 1.00 87.62 73 VAL A CA 1
ATOM 596 C C . VAL A 1 73 ? 20.538 -9.668 -13.108 1.00 87.62 73 VAL A C 1
ATOM 598 O O . VAL A 1 73 ? 21.066 -10.186 -14.087 1.00 87.62 73 VAL A O 1
ATOM 601 N N . ALA A 1 74 ? 19.806 -10.370 -12.240 1.00 86.38 74 ALA A N 1
ATOM 602 C CA . ALA A 1 74 ? 19.598 -11.811 -12.364 1.00 86.38 74 ALA A CA 1
ATOM 603 C C . ALA A 1 74 ? 18.955 -12.194 -13.707 1.00 86.38 74 ALA A C 1
ATOM 605 O O . ALA A 1 74 ? 19.304 -13.223 -14.278 1.00 86.38 74 ALA A O 1
ATOM 606 N N . ARG A 1 75 ? 18.080 -11.333 -14.238 1.00 79.19 75 ARG A N 1
ATOM 607 C CA . ARG A 1 75 ? 17.485 -11.487 -15.569 1.00 79.19 75 ARG A CA 1
ATOM 608 C C . ARG A 1 75 ? 18.516 -11.379 -16.694 1.00 79.19 75 ARG A C 1
ATOM 610 O O . ARG A 1 75 ? 18.514 -12.204 -17.594 1.00 79.19 75 ARG A O 1
ATOM 617 N N . VAL A 1 76 ? 19.404 -10.379 -16.654 1.00 85.25 76 VAL A N 1
ATOM 618 C CA . VAL A 1 76 ? 20.444 -10.182 -17.689 1.00 85.25 76 VAL A CA 1
ATOM 619 C C . VAL A 1 76 ? 21.366 -11.398 -17.803 1.00 85.25 76 VAL A C 1
ATOM 621 O O . VAL A 1 76 ? 21.834 -11.713 -18.892 1.00 85.25 76 VAL A O 1
ATOM 624 N N . PHE A 1 77 ? 21.610 -12.082 -16.686 1.00 89.06 77 PHE A N 1
ATOM 625 C CA . PHE A 1 77 ? 22.452 -13.276 -16.627 1.00 89.06 77 PHE A CA 1
ATOM 626 C C . PHE A 1 77 ? 21.673 -14.596 -16.713 1.00 89.06 77 PHE A C 1
ATOM 628 O O . PHE A 1 77 ? 22.274 -15.643 -16.490 1.00 89.06 77 PHE A O 1
ATOM 635 N N . ASP A 1 78 ? 20.369 -14.549 -17.008 1.00 85.25 78 ASP A N 1
ATOM 636 C CA . ASP A 1 78 ? 19.491 -15.723 -17.125 1.00 85.25 78 ASP A CA 1
ATOM 637 C C . ASP A 1 78 ? 19.601 -16.693 -15.928 1.00 85.25 78 ASP A C 1
ATOM 639 O O . ASP A 1 78 ? 19.684 -17.912 -16.055 1.00 85.25 78 ASP A O 1
ATOM 643 N N . VAL A 1 79 ? 19.672 -16.132 -14.714 1.00 86.94 79 VAL A N 1
ATOM 644 C CA . VAL A 1 79 ? 19.888 -16.909 -13.478 1.00 86.94 79 VAL A CA 1
ATOM 645 C C . VAL A 1 79 ? 18.666 -17.761 -13.123 1.00 86.94 79 VAL A C 1
ATOM 647 O O . VAL A 1 79 ? 18.797 -18.798 -12.472 1.00 86.94 79 VAL A O 1
ATOM 650 N N . PHE A 1 80 ? 17.472 -17.315 -13.516 1.00 79.25 80 PHE A N 1
ATOM 651 C CA . PHE A 1 80 ? 16.206 -17.939 -13.152 1.00 79.25 80 PHE A CA 1
ATOM 652 C C . PHE A 1 80 ? 15.388 -18.276 -14.394 1.00 7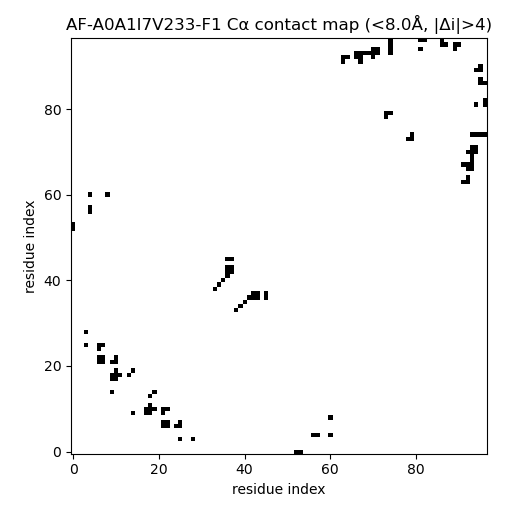9.25 80 PHE A C 1
ATOM 654 O O . PHE A 1 80 ? 15.099 -17.394 -15.193 1.00 79.25 80 PHE A O 1
ATOM 661 N N . ASN A 1 81 ? 14.919 -19.521 -14.476 1.00 79.00 81 ASN A N 1
ATOM 662 C CA . ASN A 1 81 ? 13.984 -19.971 -15.503 1.00 79.00 81 ASN A CA 1
ATOM 663 C C . ASN A 1 81 ? 12.563 -19.965 -14.911 1.00 79.00 81 ASN A C 1
ATOM 665 O O . ASN A 1 81 ? 12.104 -20.961 -14.347 1.00 79.00 81 ASN A O 1
ATOM 669 N N . LEU A 1 82 ? 11.923 -18.792 -14.912 1.00 76.06 82 LEU A N 1
ATOM 670 C CA . LEU A 1 82 ? 10.613 -18.561 -14.293 1.00 76.06 82 LEU A CA 1
ATOM 671 C C . LEU A 1 82 ? 9.566 -18.255 -15.364 1.00 76.06 82 LEU A C 1
ATOM 673 O O . LEU A 1 82 ? 9.706 -17.291 -16.109 1.00 76.06 82 LEU A O 1
ATOM 677 N N . GLU A 1 83 ? 8.483 -19.028 -15.383 1.00 79.06 83 GLU A N 1
ATOM 678 C CA . GLU A 1 83 ? 7.306 -18.749 -16.206 1.00 79.06 83 GLU A CA 1
ATOM 679 C C . GLU A 1 83 ? 6.172 -18.226 -15.320 1.00 79.06 83 GLU A C 1
ATOM 681 O O . GLU A 1 83 ? 5.769 -18.866 -14.345 1.00 79.06 83 GLU A O 1
ATOM 686 N N . PHE A 1 84 ? 5.645 -17.051 -15.658 1.00 79.25 84 PHE A N 1
ATOM 687 C CA . PHE A 1 84 ? 4.524 -16.443 -14.949 1.00 79.25 84 PHE A CA 1
ATOM 688 C C . PHE A 1 84 ? 3.271 -16.488 -15.811 1.00 79.25 84 PHE A C 1
ATOM 690 O O . PHE A 1 84 ? 3.310 -16.158 -16.992 1.00 79.25 84 PHE A O 1
ATOM 697 N N . SER A 1 85 ? 2.133 -16.809 -15.195 1.00 88.25 85 SER A N 1
ATOM 698 C CA . SER A 1 85 ? 0.834 -16.699 -15.868 1.00 88.25 85 SER A CA 1
ATOM 699 C C . SER A 1 85 ? 0.453 -15.247 -16.171 1.00 88.25 85 SER A C 1
ATOM 701 O O . SER A 1 85 ? -0.228 -14.999 -17.158 1.00 88.25 85 SER A O 1
ATOM 703 N N . HIS A 1 86 ? 0.904 -14.306 -15.334 1.00 81.69 86 HIS A N 1
ATOM 704 C CA . HIS A 1 86 ? 0.635 -12.867 -15.439 1.00 81.69 86 HIS A CA 1
ATOM 705 C C . HIS A 1 86 ? 1.930 -12.071 -15.184 1.00 81.69 86 HIS A C 1
ATOM 707 O O . HIS A 1 86 ? 2.145 -11.558 -14.077 1.00 81.69 86 HIS A O 1
ATOM 713 N N . PRO A 1 87 ? 2.854 -12.011 -16.164 1.00 80.19 87 PRO A N 1
ATOM 714 C CA . PRO A 1 8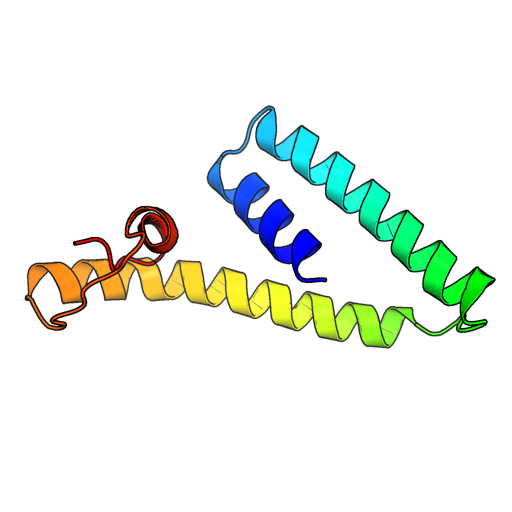7 ? 4.154 -11.350 -16.014 1.00 80.19 87 PRO A CA 1
ATOM 715 C C . PRO A 1 87 ? 4.044 -9.860 -15.661 1.00 80.19 87 PRO A C 1
ATOM 717 O O . PRO A 1 87 ? 4.907 -9.301 -14.982 1.00 80.19 87 PRO A O 1
ATOM 720 N N . GLU A 1 88 ? 2.961 -9.206 -16.082 1.00 78.06 88 GLU A N 1
ATOM 721 C CA . GLU A 1 88 ? 2.680 -7.798 -15.816 1.00 78.06 88 GLU A CA 1
ATOM 722 C C . GLU A 1 88 ? 2.574 -7.480 -14.320 1.00 78.06 88 GLU A C 1
ATOM 724 O O . GLU A 1 88 ? 2.934 -6.375 -13.908 1.00 78.06 88 GLU A O 1
ATOM 729 N N . MET A 1 89 ? 2.172 -8.453 -13.494 1.00 74.25 89 MET A N 1
ATOM 730 C CA . MET A 1 89 ? 2.115 -8.299 -12.036 1.00 74.25 89 MET A CA 1
ATOM 731 C C . MET A 1 89 ? 3.508 -8.188 -11.401 1.00 74.25 89 MET A C 1
ATOM 733 O O . MET A 1 89 ? 3.658 -7.608 -10.326 1.00 74.25 89 MET A O 1
ATOM 737 N N . PHE A 1 90 ? 4.536 -8.714 -12.071 1.00 74.75 90 PHE A N 1
ATOM 738 C CA . PHE A 1 90 ? 5.908 -8.792 -11.569 1.00 74.75 90 PHE A CA 1
ATOM 739 C C . PHE A 1 90 ? 6.842 -7.768 -12.215 1.00 74.75 90 PHE A C 1
ATOM 741 O O . PHE A 1 90 ? 8.023 -7.707 -11.863 1.00 74.75 90 PHE A O 1
ATOM 748 N N . LYS A 1 91 ? 6.327 -6.900 -13.093 1.00 74.62 91 LYS A N 1
ATOM 749 C CA . LYS A 1 91 ? 7.102 -5.848 -13.772 1.00 74.62 91 LYS A CA 1
ATOM 750 C C . LYS A 1 91 ? 7.986 -5.045 -12.816 1.00 74.62 91 LYS A C 1
ATOM 752 O O . LYS A 1 91 ? 9.149 -4.766 -13.081 1.00 74.62 91 LYS A O 1
ATOM 757 N N . ASP A 1 92 ? 7.437 -4.720 -11.658 1.00 76.38 92 ASP A N 1
ATOM 758 C CA . ASP A 1 92 ? 8.074 -3.877 -10.656 1.00 76.38 92 ASP A CA 1
ATOM 759 C C . ASP A 1 92 ? 8.995 -4.639 -9.686 1.00 76.38 92 ASP A C 1
ATOM 761 O O . ASP A 1 92 ? 9.588 -4.024 -8.797 1.00 76.38 92 ASP A O 1
ATOM 765 N N . THR A 1 93 ? 9.113 -5.957 -9.843 1.00 72.00 93 THR A N 1
ATOM 766 C CA . THR A 1 93 ? 9.933 -6.843 -9.001 1.00 72.00 93 THR A CA 1
ATOM 767 C C . THR A 1 93 ? 11.255 -7.243 -9.662 1.00 72.00 93 THR A C 1
ATOM 769 O O . THR A 1 93 ? 12.110 -7.829 -9.007 1.00 72.00 93 THR A O 1
ATOM 772 N N . GLY A 1 94 ? 11.451 -6.893 -10.939 1.00 67.88 94 GLY A N 1
ATOM 773 C CA . GLY A 1 94 ? 12.653 -7.222 -11.712 1.00 67.88 94 GLY A CA 1
ATOM 774 C C . GLY A 1 94 ? 12.600 -8.584 -12.418 1.00 67.88 94 GLY A C 1
ATOM 775 O O . GLY A 1 94 ? 13.406 -8.807 -13.317 1.00 67.88 94 GLY A O 1
ATOM 776 N N . TYR A 1 95 ? 11.621 -9.437 -12.088 1.00 65.31 95 TYR A N 1
ATOM 777 C CA . TYR A 1 95 ? 11.422 -10.790 -12.637 1.00 65.31 95 TYR A CA 1
ATOM 778 C C . TYR A 1 95 ? 10.628 -10.834 -13.957 1.00 65.31 95 TYR A C 1
ATOM 780 O O . TYR A 1 95 ? 9.964 -11.822 -14.248 1.00 65.31 95 TYR A O 1
ATOM 788 N N . GLN A 1 96 ? 10.625 -9.757 -14.742 1.00 58.84 96 GLN A N 1
ATOM 789 C CA . GLN A 1 96 ? 9.905 -9.742 -16.016 1.00 58.84 96 GLN A CA 1
ATOM 790 C C . GLN A 1 96 ? 10.635 -10.632 -17.042 1.00 58.84 96 GLN A C 1
ATOM 792 O O . GLN A 1 96 ? 11.845 -10.467 -17.202 1.00 58.84 96 GLN A O 1
ATOM 797 N N . VAL A 1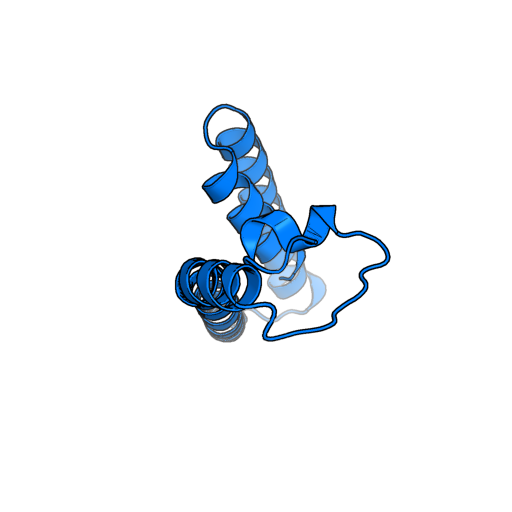 97 ? 9.903 -11.554 -17.684 1.00 54.25 97 VAL A N 1
ATOM 798 C CA . VAL A 1 97 ? 10.344 -12.351 -18.851 1.00 54.25 97 VAL A CA 1
ATOM 799 C C . VAL A 1 97 ? 10.322 -11.483 -20.102 1.00 54.25 97 VAL A C 1
ATOM 801 O O . VAL A 1 97 ? 9.350 -10.699 -20.239 1.00 54.25 97 VAL A O 1
#

Sequence (97 aa):
MLAQLCFQYAANRFGGEISKTMEGFIEILSNDLHDYYVNERNMSRYSGRLGKLLKINKEILENVRMYRSRGEVARVFDVFNLEFSHPEMFKDTGYQV

Mean predicted aligned error: 5.13 Å

Secondary structure (DSSP, 8-state):
-HHHHHHHHHHHHH-HHHHHHHHHHHHHHHHHHHHIIIIIT--TT-HHHHHHHHHHHHHHHHHHHHHHHHHHHHHHTT------S-GGGGGGGT---

pLDDT: mean 88.95, std 8.62, range [54.25, 97.94]

Organism: NCBI:txid1561998

Radius of gyration: 17.24 Å; Cα contacts (8 Å, |Δi|>4): 68; chains: 1; bounding box: 41×32×41 Å

Solvent-accessible surface area (backbone atoms only — not comparable to full-atom values): 5468 Å² total; per-residue (Å²): 109,69,65,52,45,53,33,54,49,49,18,74,74,67,34,74,70,56,21,57,53,27,50,51,51,45,50,52,54,51,51,54,50,47,47,46,35,40,71,73,62,67,36,82,79,47,62,69,60,50,53,54,52,52,50,50,46,50,53,53,55,52,48,40,61,64,42,17,64,56,25,44,52,39,52,78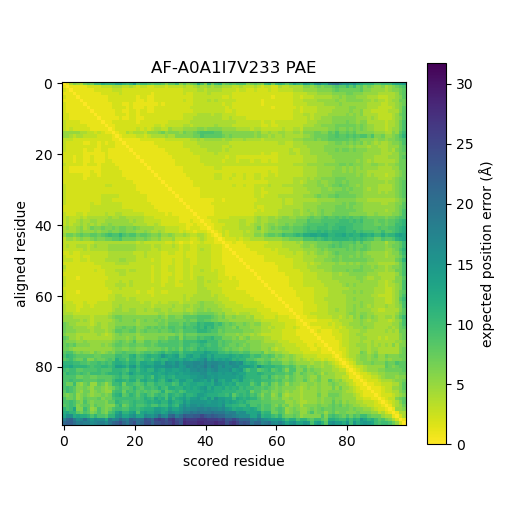,68,64,73,68,96,74,88,64,99,60,46,78,81,33,54,75,42,22,71,52,123

Foldseek 3Di:
DVLLLVLVLQCVPPPDPSVVVSVVVNVVVVVVVCCCCCVVVVNNPCVVVVVVVVVVSVVVSVLQQVQQVVLLVCVVVVVDDDDDPCLVVCPSNSVRD

Nearest PDB structures (foldseek):
  7bjv-assembly2_E  TM=6.701E-01  e=5.938E+00  Heliothis virescens
  7bjv-assembly1_D  TM=5.772E-01  e=8.315E+00  Heliothis virescens

InterPro domains:
  IPR000536 Nuclear hormone receptor, ligand-binding domain [PF00104] (1-77)
  IPR000536 Nuclear hormone receptor, ligand-binding domain [PS51843] (1-93)
  IPR035500 Nuclear hormone receptor-like domain superfamily [SSF48508] (1-92)
  IPR051152 Caenorhabditis elegans Orphan Nuclear Receptors [PTHR45680] (1-92)